Protein AF-A0AAX0BTI3-F1 (afdb_monomer_lite)

Secondary structure (DSSP, 8-state):
-HHHHHHHHHHHHHHHHHHHHTTT-HHHHHHSHHHHHHHHHHHHHHHHTT-SSPPPHHHHHHHHHHHHHHHHHHHHHHHHHHHHHHHHHHHHHHHHHHHHHHSPPPP---------

Sequence (116 aa):
MARSRKQNNRNSRAVYVEYRKAGYSKKFRTEHEAEILLHQAAKNHFDELGIKKLPSVKSLREEYTDLLEQKRKAYSAYKQAKNDMKELHYVRANVEYLLEISSPPQPQRSTEKSRQ

pLDDT: mean 76.01, std 14.39, range [43.09, 95.44]

Structure (mmCIF, N/CA/C/O backbone):
data_AF-A0AAX0BTI3-F1
#
_entry.id   AF-A0AAX0BTI3-F1
#
loop_
_atom_site.group_PDB
_atom_site.id
_atom_site.type_symbol
_atom_site.label_atom_id
_atom_site.label_alt_id
_atom_site.label_comp_id
_atom_site.label_asym_id
_atom_site.label_entity_id
_atom_site.label_seq_id
_atom_site.pdbx_PDB_ins_code
_atom_site.Cartn_x
_atom_site.Cartn_y
_atom_site.Cartn_z
_atom_site.occupancy
_atom_site.B_iso_or_equiv
_atom_site.auth_seq_id
_atom_site.auth_comp_id
_atom_site.auth_asym_id
_atom_site.auth_atom_id
_atom_site.pdbx_PDB_model_num
ATOM 1 N N . MET A 1 1 ? 4.516 1.126 17.149 1.00 49.25 1 MET A N 1
ATOM 2 C CA . MET A 1 1 ? 3.400 1.851 17.809 1.00 49.25 1 MET A CA 1
ATOM 3 C C . MET A 1 1 ? 1.989 1.436 17.350 1.00 49.25 1 MET A C 1
ATOM 5 O O . MET A 1 1 ? 1.100 1.378 18.189 1.00 49.25 1 MET A O 1
ATOM 9 N N . ALA A 1 2 ? 1.751 1.065 16.082 1.00 46.34 2 ALA A N 1
ATOM 10 C CA . ALA A 1 2 ? 0.404 0.713 15.585 1.00 46.34 2 ALA A CA 1
ATOM 11 C C . ALA A 1 2 ? -0.229 -0.576 16.171 1.00 46.34 2 ALA A C 1
ATOM 13 O O . ALA A 1 2 ? -1.451 -0.680 16.257 1.00 46.34 2 ALA A O 1
ATOM 14 N N . ARG A 1 3 ? 0.576 -1.560 16.606 1.00 48.44 3 ARG A N 1
ATOM 15 C CA . ARG A 1 3 ? 0.065 -2.846 17.131 1.00 48.44 3 ARG A CA 1
ATOM 16 C C . ARG A 1 3 ? -0.647 -2.708 18.485 1.00 48.44 3 ARG A C 1
ATOM 18 O O . ARG A 1 3 ? -1.704 -3.300 18.667 1.00 48.44 3 ARG A O 1
ATOM 25 N N . SER A 1 4 ? -0.117 -1.877 19.386 1.00 53.78 4 SER A N 1
ATOM 26 C CA . SER A 1 4 ? -0.686 -1.666 20.728 1.00 53.78 4 SER A CA 1
ATOM 27 C C . SER A 1 4 ? -2.049 -0.957 20.674 1.00 53.78 4 SER A C 1
ATOM 29 O O . SER A 1 4 ? -3.018 -1.412 21.277 1.00 53.78 4 SER A O 1
ATOM 31 N N . ARG A 1 5 ? -2.187 0.073 19.823 1.00 54.53 5 ARG A N 1
ATOM 32 C CA . ARG A 1 5 ? -3.468 0.780 19.618 1.00 54.53 5 ARG A CA 1
ATOM 33 C C . ARG A 1 5 ? -4.572 -0.131 19.065 1.00 54.53 5 ARG A C 1
ATOM 35 O O . ARG A 1 5 ? -5.734 0.023 19.433 1.00 54.53 5 ARG A O 1
ATOM 42 N N . LYS A 1 6 ? -4.212 -1.098 18.210 1.00 57.03 6 LYS A N 1
ATOM 43 C CA . LYS A 1 6 ? -5.149 -2.068 17.618 1.00 57.03 6 LYS A CA 1
ATOM 44 C C . LYS A 1 6 ? -5.634 -3.106 18.635 1.00 57.03 6 LYS A C 1
ATOM 46 O O . LYS A 1 6 ? -6.808 -3.466 18.611 1.00 57.03 6 LYS A O 1
ATOM 51 N N . GLN A 1 7 ? -4.749 -3.552 19.529 1.00 59.97 7 GLN A N 1
ATOM 52 C CA . GLN A 1 7 ? -5.104 -4.463 20.618 1.00 59.97 7 GLN A CA 1
ATOM 53 C C . GLN A 1 7 ? -6.015 -3.775 21.643 1.00 59.97 7 GLN A C 1
ATOM 55 O O . GLN A 1 7 ? -7.045 -4.330 22.011 1.00 59.97 7 GLN A O 1
ATOM 60 N N . ASN A 1 8 ? -5.693 -2.532 22.010 1.00 61.16 8 ASN A N 1
ATOM 61 C CA . ASN A 1 8 ? -6.496 -1.735 22.935 1.00 61.16 8 ASN A CA 1
ATOM 62 C C . ASN A 1 8 ? -7.932 -1.504 22.412 1.00 61.16 8 ASN A C 1
ATOM 64 O O . ASN A 1 8 ? -8.900 -1.727 23.128 1.00 61.16 8 ASN A O 1
ATOM 68 N N . ASN A 1 9 ? -8.088 -1.186 21.118 1.00 60.66 9 ASN A N 1
ATOM 69 C CA . ASN A 1 9 ? -9.402 -1.052 20.466 1.00 60.66 9 ASN A CA 1
ATOM 70 C C . ASN A 1 9 ? -10.240 -2.343 20.485 1.00 60.66 9 ASN A C 1
ATOM 72 O O . ASN A 1 9 ? -11.466 -2.306 20.592 1.00 60.66 9 ASN A O 1
ATOM 76 N N . ARG A 1 10 ? -9.588 -3.501 20.329 1.00 65.00 10 ARG A N 1
ATOM 77 C CA . ARG A 1 10 ? -10.259 -4.808 20.367 1.00 65.00 10 ARG A CA 1
ATOM 78 C C . ARG A 1 10 ? -10.804 -5.108 21.760 1.00 65.00 10 ARG A C 1
ATOM 80 O O . ARG A 1 10 ? -11.935 -5.575 21.866 1.00 65.00 10 ARG A O 1
ATOM 87 N N . ASN A 1 11 ? -10.022 -4.804 22.791 1.00 69.75 11 ASN A N 1
ATOM 88 C CA . ASN A 1 11 ? -10.400 -5.030 24.180 1.00 69.75 11 ASN A CA 1
ATOM 89 C C . ASN A 1 11 ? -11.526 -4.075 24.614 1.00 69.75 11 ASN A C 1
ATOM 91 O O . ASN A 1 11 ? -12.542 -4.535 25.128 1.00 69.75 11 ASN A O 1
ATOM 95 N N . SER A 1 12 ? -11.425 -2.777 24.303 1.00 74.00 12 SER A N 1
ATOM 96 C CA . SER A 1 12 ? -12.473 -1.799 24.644 1.00 74.00 12 SER A CA 1
ATOM 97 C C . SER A 1 12 ? -13.789 -2.033 23.891 1.00 74.00 12 SER A C 1
ATOM 99 O O . SER A 1 12 ? -14.870 -1.788 24.424 1.00 74.00 12 SER A O 1
ATOM 101 N N . ARG A 1 13 ? -13.733 -2.597 22.675 1.00 74.00 13 ARG A N 1
ATOM 102 C CA . ARG A 1 13 ? -14.930 -3.050 21.949 1.00 74.00 13 ARG A CA 1
ATOM 103 C C . ARG A 1 13 ? -15.645 -4.198 22.664 1.00 74.00 13 ARG A C 1
ATOM 105 O O . ARG A 1 13 ? -16.871 -4.221 22.646 1.00 74.00 13 ARG A O 1
ATOM 112 N N . ALA A 1 14 ? -14.916 -5.147 23.254 1.00 78.38 14 ALA A N 1
ATOM 113 C CA . ALA A 1 14 ? -15.527 -6.252 23.996 1.00 78.38 14 ALA A CA 1
ATOM 114 C C . ALA A 1 14 ? -16.282 -5.730 25.229 1.00 78.38 14 ALA A C 1
ATOM 116 O O . ALA A 1 14 ? -17.454 -6.052 25.406 1.00 78.38 14 ALA A O 1
ATOM 117 N N . VAL A 1 15 ? -15.661 -4.825 25.991 1.00 78.12 15 VAL A N 1
ATOM 118 C CA . VAL A 1 15 ? -16.278 -4.162 27.153 1.00 78.12 15 VAL A CA 1
ATOM 119 C C . VAL A 1 15 ? -17.512 -3.346 26.752 1.00 78.12 15 VAL A C 1
ATOM 121 O O . VAL A 1 15 ? -18.552 -3.434 27.398 1.00 78.12 15 VAL A O 1
ATOM 124 N N . TYR A 1 16 ? -17.457 -2.612 25.636 1.00 76.69 16 TYR A N 1
ATOM 125 C CA . TYR A 1 16 ? -18.616 -1.864 25.135 1.00 76.69 16 TYR A CA 1
ATOM 126 C C . TYR A 1 16 ? 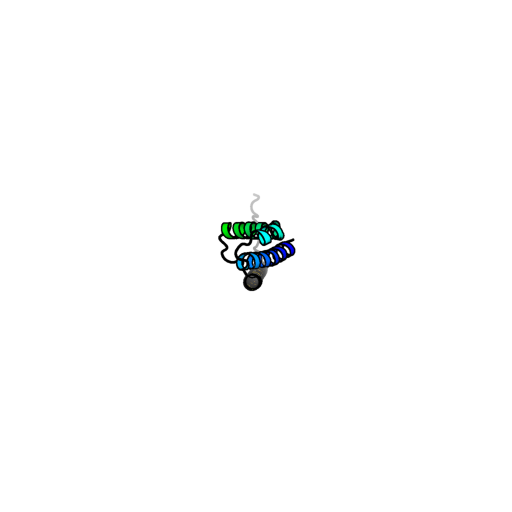-19.774 -2.772 24.673 1.00 76.69 16 TYR A C 1
ATOM 128 O O . TYR A 1 16 ? -20.945 -2.414 24.808 1.00 76.69 16 TYR A O 1
ATOM 136 N N . VAL A 1 17 ? -19.475 -3.961 24.136 1.00 79.81 17 VAL A N 1
ATOM 137 C CA . VAL A 1 17 ? -20.500 -4.957 23.779 1.00 79.81 17 VAL A CA 1
ATOM 138 C C . VAL A 1 17 ? -21.188 -5.502 25.029 1.00 79.81 17 VAL A C 1
ATOM 140 O O . VAL A 1 17 ? -22.415 -5.600 25.032 1.00 79.81 17 VAL A O 1
ATOM 143 N N . GLU A 1 18 ? -20.439 -5.794 26.092 1.00 81.94 18 GLU A N 1
ATOM 144 C CA . GLU A 1 18 ? -21.012 -6.215 27.377 1.00 81.94 18 GLU A CA 1
ATOM 145 C C . GLU A 1 18 ? -21.809 -5.083 28.044 1.00 81.94 18 GLU A C 1
ATOM 147 O O . GLU A 1 18 ? -22.928 -5.312 28.496 1.00 81.94 18 GLU A O 1
ATOM 152 N N . TYR A 1 19 ? -21.335 -3.834 27.970 1.00 80.06 19 TYR A N 1
ATOM 153 C CA . TYR A 1 19 ? -22.089 -2.656 28.416 1.00 80.06 19 TYR A CA 1
ATOM 154 C C . TYR A 1 19 ? -23.446 -2.515 27.708 1.00 80.06 19 TYR A C 1
ATOM 156 O O . TYR A 1 19 ? -24.470 -2.244 28.341 1.00 80.06 19 TYR A O 1
ATOM 164 N N . ARG A 1 20 ? -23.474 -2.735 26.386 1.00 82.06 20 ARG A N 1
ATOM 165 C CA . ARG A 1 20 ? -24.710 -2.729 25.592 1.00 82.06 20 ARG A CA 1
ATOM 166 C C . ARG A 1 20 ? -25.639 -3.884 25.982 1.00 82.06 20 ARG A C 1
ATOM 168 O O . ARG A 1 20 ? -26.849 -3.682 26.039 1.00 82.06 20 ARG A O 1
ATOM 175 N N . LYS A 1 21 ? -25.102 -5.083 26.233 1.00 82.31 21 LYS A N 1
ATOM 176 C CA . LYS A 1 21 ? -25.890 -6.248 26.680 1.00 82.31 21 LYS A CA 1
ATOM 177 C C . LYS A 1 21 ? -26.463 -6.055 28.085 1.00 82.31 21 LYS A C 1
ATOM 179 O O . LYS A 1 21 ? -27.590 -6.463 28.330 1.00 82.31 21 LYS A O 1
ATOM 184 N N . ALA A 1 22 ? -25.734 -5.376 28.967 1.00 79.75 22 ALA A N 1
ATOM 185 C CA . ALA A 1 22 ? -26.159 -5.027 30.322 1.00 79.75 22 ALA A CA 1
ATOM 186 C C . ALA A 1 22 ? -27.207 -3.892 30.377 1.00 79.75 22 ALA A C 1
ATOM 188 O O . ALA A 1 22 ? -27.451 -3.331 31.446 1.00 79.75 22 ALA A O 1
ATOM 189 N N . GLY A 1 23 ? -27.798 -3.508 29.238 1.00 81.31 23 GLY A N 1
ATOM 190 C CA . GLY A 1 23 ? -28.871 -2.515 29.177 1.00 81.31 23 GLY A CA 1
ATOM 191 C C . GLY A 1 23 ? -28.438 -1.105 29.575 1.00 81.31 23 GLY A C 1
ATOM 192 O O . GLY A 1 23 ? -29.257 -0.346 30.082 1.00 81.31 23 GLY A O 1
ATOM 193 N N . TYR A 1 24 ? -27.163 -0.752 29.372 1.00 77.06 24 TYR A N 1
ATOM 194 C CA . TYR A 1 24 ? -26.604 0.542 29.780 1.00 77.06 24 TYR A CA 1
ATOM 195 C C . TYR A 1 24 ? -26.654 0.784 31.299 1.00 77.06 24 TYR A C 1
ATOM 197 O O . TYR A 1 24 ? -26.908 1.896 31.765 1.00 77.06 24 TYR A O 1
ATOM 205 N N . SER A 1 25 ? -26.394 -0.263 32.088 1.00 80.81 25 SER A N 1
ATOM 206 C CA . SER A 1 25 ? -26.324 -0.168 33.547 1.00 80.81 25 SER A CA 1
ATOM 207 C C . SER A 1 25 ? -25.359 0.933 34.008 1.00 80.81 25 SER A C 1
ATOM 209 O O . SER A 1 25 ? -24.173 0.929 33.667 1.00 80.81 25 SER A O 1
ATOM 211 N N . LYS A 1 26 ? -25.853 1.854 34.849 1.00 77.88 26 LYS A N 1
ATOM 212 C CA . LYS A 1 26 ? -25.051 2.934 35.455 1.00 77.88 26 LYS A CA 1
ATOM 213 C C . LYS A 1 26 ? -23.837 2.403 36.223 1.00 77.88 26 LYS A C 1
ATOM 215 O O . LYS A 1 26 ? -22.784 3.022 36.154 1.00 77.88 26 LYS A O 1
ATOM 220 N N . LYS A 1 27 ? -23.977 1.257 36.900 1.00 80.75 27 LYS A N 1
ATOM 221 C CA . LYS A 1 27 ? -22.897 0.624 37.679 1.00 80.75 27 LYS A CA 1
ATOM 222 C C . LYS A 1 27 ? -21.760 0.125 36.781 1.00 80.75 27 LYS A C 1
ATOM 224 O O . LYS A 1 27 ? -20.594 0.334 37.087 1.00 80.75 27 LYS A O 1
ATOM 229 N N . PHE A 1 28 ? -22.108 -0.457 35.632 1.00 79.12 28 PHE A N 1
ATOM 230 C CA . PHE A 1 28 ? -21.126 -0.922 34.649 1.00 79.12 28 PHE A CA 1
ATOM 231 C C . PHE A 1 28 ? -20.409 0.253 33.977 1.00 79.12 28 PHE A C 1
ATOM 233 O O . PHE A 1 28 ? -19.210 0.200 33.725 1.00 79.12 28 PHE A O 1
ATOM 240 N N . ARG A 1 29 ? -21.136 1.349 33.715 1.00 78.00 29 ARG A N 1
ATOM 241 C CA . ARG A 1 29 ? -20.542 2.560 33.143 1.00 78.00 29 ARG A CA 1
ATOM 242 C C . ARG A 1 29 ? -19.487 3.173 34.058 1.00 78.00 29 ARG A C 1
ATOM 244 O O . ARG A 1 29 ? -18.476 3.618 33.541 1.00 78.00 29 ARG A O 1
ATOM 251 N N . THR A 1 30 ? -19.725 3.215 35.368 1.00 80.06 30 THR A N 1
ATOM 252 C CA . THR A 1 30 ? -18.763 3.773 36.331 1.00 80.06 30 THR A CA 1
ATOM 253 C C . THR A 1 30 ? -17.517 2.907 36.480 1.00 80.06 30 THR A C 1
ATOM 255 O O . THR A 1 30 ? -16.428 3.439 36.639 1.00 80.06 30 THR A O 1
ATOM 258 N N . GLU A 1 31 ? -17.655 1.583 36.392 1.00 82.25 31 GLU A N 1
ATOM 259 C CA . GLU A 1 31 ? -16.523 0.654 36.510 1.00 82.25 31 GLU A CA 1
ATOM 260 C C . GLU A 1 31 ? -15.655 0.624 35.238 1.00 82.25 31 GLU A C 1
ATOM 262 O O . GLU A 1 31 ? -14.432 0.555 35.318 1.00 82.25 31 GLU A O 1
ATOM 267 N N . HIS A 1 32 ? -16.277 0.776 34.064 1.00 83.12 32 HIS A N 1
ATOM 268 C CA . HIS A 1 32 ? -15.619 0.699 32.753 1.00 83.12 32 HIS A CA 1
ATOM 269 C C . HIS A 1 32 ? -15.564 2.043 32.003 1.00 83.12 32 HIS A C 1
ATOM 271 O O . HIS A 1 32 ? -15.489 2.082 30.771 1.00 83.12 32 HIS A O 1
ATOM 277 N N . GLU A 1 33 ? -15.623 3.168 32.719 1.00 81.00 33 GLU A N 1
ATOM 278 C CA . GLU A 1 33 ? -15.806 4.499 32.124 1.00 81.00 33 GLU A CA 1
ATOM 279 C C . GLU A 1 33 ? -14.711 4.850 31.108 1.00 81.00 33 GLU A C 1
ATOM 281 O O . GLU A 1 33 ? -15.002 5.258 29.980 1.00 81.00 33 GLU A O 1
ATOM 286 N N . ALA A 1 34 ? -13.449 4.619 31.480 1.00 81.62 34 ALA A N 1
ATOM 287 C CA . ALA A 1 34 ? -12.296 4.902 30.630 1.00 81.62 34 ALA A CA 1
ATOM 288 C C . ALA A 1 34 ? -12.310 4.077 29.330 1.00 81.62 34 ALA A C 1
ATOM 290 O O . ALA A 1 34 ? -11.969 4.577 28.256 1.00 81.62 34 ALA A O 1
ATOM 291 N N . GLU A 1 35 ? -12.741 2.819 29.405 1.00 79.44 35 GLU A N 1
ATOM 292 C CA . GLU A 1 35 ? -12.771 1.888 28.274 1.00 79.44 35 GLU A CA 1
ATOM 293 C C . GLU A 1 35 ? -13.927 2.215 27.319 1.00 79.44 35 GLU A C 1
ATOM 295 O O . GLU A 1 35 ? -13.761 2.169 26.095 1.00 79.44 35 GLU A O 1
ATOM 300 N N . ILE A 1 36 ? -15.076 2.623 27.869 1.00 82.00 36 ILE A N 1
ATOM 301 C CA . ILE A 1 36 ? -16.248 3.078 27.111 1.00 82.00 36 ILE A CA 1
ATOM 302 C C . ILE A 1 36 ? -15.947 4.393 26.382 1.00 82.00 36 ILE A C 1
ATOM 304 O O . ILE A 1 36 ? -16.225 4.495 25.183 1.00 82.00 36 ILE A O 1
ATOM 308 N N . LEU A 1 37 ? -15.349 5.375 27.066 1.00 85.38 37 LEU A N 1
ATOM 309 C CA . LEU A 1 37 ? -14.963 6.653 26.459 1.00 85.38 37 LEU A CA 1
ATOM 310 C C . LEU A 1 37 ? -13.928 6.458 25.352 1.00 85.38 37 LEU A C 1
ATOM 312 O O . LEU A 1 37 ? -14.064 7.032 24.273 1.00 85.38 37 LEU A O 1
ATOM 316 N N . LEU A 1 38 ? -12.931 5.600 25.576 1.00 84.50 38 LEU A N 1
ATOM 317 C CA . LEU A 1 38 ? -11.935 5.281 24.559 1.00 84.50 38 LEU A CA 1
ATOM 318 C C . LEU A 1 38 ? -12.568 4.623 23.325 1.00 84.50 38 LEU A C 1
ATOM 320 O O . LEU A 1 38 ? -12.198 4.950 22.196 1.00 84.50 38 LEU A O 1
ATOM 324 N N . HIS A 1 39 ? -13.526 3.710 23.518 1.00 81.06 39 HIS A N 1
ATOM 325 C CA . HIS A 1 39 ? -14.256 3.096 22.410 1.00 81.06 39 HIS A CA 1
ATOM 326 C C . HIS A 1 39 ? -15.101 4.121 21.641 1.00 81.06 39 HIS A C 1
ATOM 328 O O . HIS A 1 39 ? -15.094 4.108 20.412 1.00 81.06 39 HIS A O 1
ATOM 334 N N . GLN A 1 40 ? -15.793 5.025 22.340 1.00 82.00 40 GLN A N 1
ATOM 335 C CA . GLN A 1 40 ? -16.576 6.096 21.716 1.00 82.00 40 GLN A CA 1
ATOM 336 C C . GLN A 1 40 ? -15.694 7.076 20.941 1.00 82.00 40 GLN A C 1
ATOM 338 O O . GLN A 1 40 ? -16.000 7.370 19.791 1.00 82.00 40 GLN A O 1
ATOM 343 N N . ALA A 1 41 ? -14.578 7.523 21.517 1.00 82.06 41 ALA A N 1
ATOM 344 C CA . ALA A 1 41 ? -13.629 8.402 20.838 1.00 82.06 41 ALA A CA 1
ATOM 345 C C . ALA A 1 41 ? -13.043 7.736 19.584 1.00 82.06 41 ALA A C 1
ATOM 347 O O . ALA A 1 41 ? -12.990 8.347 18.518 1.00 82.06 41 ALA A O 1
ATOM 348 N N . ALA A 1 42 ? -12.665 6.457 19.684 1.00 76.00 42 ALA A N 1
ATOM 349 C CA . ALA A 1 42 ? -12.201 5.693 18.533 1.00 76.00 42 ALA A CA 1
ATOM 350 C C . ALA A 1 42 ? -13.295 5.562 17.465 1.00 76.00 42 ALA A C 1
ATOM 352 O O . ALA A 1 42 ? -13.023 5.787 16.289 1.00 76.00 42 ALA A O 1
ATOM 353 N N . LYS A 1 43 ? -14.530 5.234 17.860 1.00 78.56 43 LYS A N 1
ATOM 354 C CA . LYS A 1 43 ? -15.669 5.128 16.946 1.00 78.56 43 LYS A CA 1
ATOM 355 C C . LYS A 1 43 ? -15.927 6.451 16.220 1.00 78.56 43 LYS A C 1
ATOM 357 O O . LYS A 1 43 ? -15.999 6.435 15.000 1.00 78.56 43 LYS A O 1
ATOM 362 N N . ASN A 1 44 ? -15.979 7.569 16.942 1.00 79.06 44 ASN A N 1
ATOM 363 C CA . ASN A 1 44 ? -16.195 8.894 16.361 1.00 79.06 44 ASN A CA 1
ATOM 364 C C . ASN A 1 44 ? -15.101 9.249 15.349 1.00 79.06 44 ASN A C 1
ATOM 366 O O . ASN A 1 44 ? -15.411 9.682 14.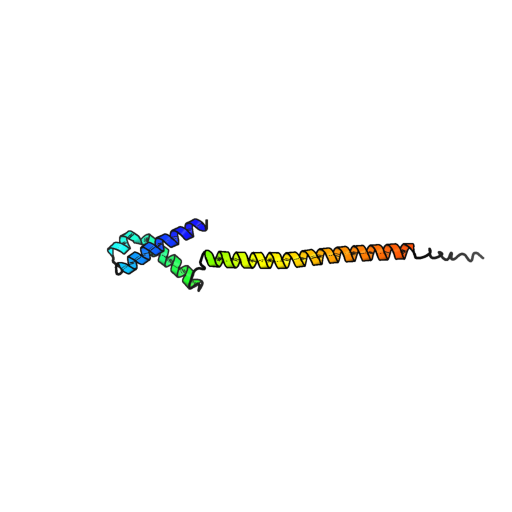248 1.00 79.06 44 ASN A O 1
ATOM 370 N N . HIS A 1 45 ? -13.835 8.973 15.671 1.00 76.56 45 HIS A N 1
ATOM 371 C CA . HIS A 1 45 ? -12.727 9.216 14.748 1.00 76.56 45 HIS A CA 1
ATOM 372 C C . HIS A 1 45 ? -12.839 8.395 13.450 1.00 76.56 45 HIS A C 1
ATOM 374 O O . HIS A 1 45 ? -12.526 8.884 12.368 1.00 76.56 45 HIS A O 1
ATOM 380 N N . PHE A 1 46 ? -13.298 7.141 13.528 1.00 68.12 46 PHE A N 1
ATOM 381 C CA . PHE A 1 46 ? -13.526 6.325 12.330 1.00 68.12 46 PHE A CA 1
ATOM 382 C C . PHE A 1 46 ? -14.791 6.732 11.559 1.00 68.12 46 PHE A C 1
ATOM 384 O O . PHE A 1 46 ? -14.785 6.664 10.328 1.00 68.12 46 PHE A O 1
ATOM 391 N N . ASP A 1 47 ? -15.839 7.172 12.259 1.00 70.38 47 ASP A N 1
ATOM 392 C CA . ASP A 1 47 ? -17.076 7.686 11.662 1.00 70.38 47 ASP A CA 1
ATOM 393 C C . ASP A 1 47 ? -16.820 9.018 10.919 1.00 70.38 47 ASP A C 1
ATOM 395 O O . ASP A 1 47 ? -17.311 9.187 9.804 1.00 70.38 47 ASP A O 1
ATOM 399 N N . GLU A 1 48 ? -15.981 9.913 11.462 1.00 74.94 48 GLU A N 1
ATOM 400 C CA . GLU A 1 48 ? -15.514 11.156 10.811 1.00 74.94 48 GLU A CA 1
ATOM 401 C C . GLU A 1 48 ? -14.727 10.889 9.523 1.00 74.94 48 GLU A C 1
ATOM 403 O O . GLU A 1 48 ? -14.873 11.604 8.534 1.00 74.94 48 GLU A O 1
ATOM 408 N N . LEU A 1 49 ? -13.926 9.821 9.504 1.00 70.44 49 LEU A N 1
ATOM 409 C CA . LEU A 1 49 ? -13.207 9.383 8.307 1.00 70.44 49 LEU A CA 1
ATOM 410 C C . LEU A 1 49 ? -14.133 8.714 7.269 1.00 70.44 49 LEU A C 1
ATOM 412 O O . LEU A 1 49 ? -13.665 8.304 6.208 1.00 70.44 49 LEU A O 1
ATOM 416 N N . GLY A 1 50 ? -15.432 8.562 7.560 1.00 62.88 50 GLY A N 1
ATOM 417 C CA . GLY A 1 50 ? -16.404 7.895 6.687 1.00 62.88 50 GLY A CA 1
ATOM 418 C C . GLY A 1 50 ? -16.177 6.384 6.552 1.00 62.88 50 GLY A C 1
ATOM 419 O O . GLY A 1 50 ? -16.809 5.719 5.725 1.00 62.88 50 GLY A O 1
ATOM 420 N N . ILE A 1 51 ? -15.287 5.809 7.367 1.00 61.75 51 ILE A N 1
ATOM 421 C CA . ILE A 1 51 ? -14.880 4.406 7.289 1.00 61.75 51 ILE A CA 1
ATOM 422 C C . ILE A 1 51 ? -15.867 3.564 8.108 1.00 61.75 51 ILE A C 1
ATOM 424 O O . ILE A 1 51 ? -15.622 3.205 9.257 1.00 61.75 51 ILE A O 1
ATOM 428 N N . LYS A 1 52 ? -16.995 3.188 7.488 1.00 58.62 52 LYS A N 1
ATOM 429 C CA . LYS A 1 52 ? -18.063 2.372 8.115 1.00 58.62 52 LYS A CA 1
ATOM 430 C C . LYS A 1 52 ? -17.600 0.991 8.614 1.00 58.62 52 LYS A C 1
ATOM 432 O O . LYS A 1 52 ? -18.251 0.384 9.466 1.00 58.62 52 LYS A O 1
ATOM 437 N N . LYS A 1 53 ? -16.497 0.458 8.080 1.00 60.16 53 LYS A N 1
ATOM 438 C CA . LYS A 1 53 ? -15.836 -0.772 8.543 1.00 60.16 53 LYS A CA 1
ATOM 439 C C . LYS A 1 53 ? -14.332 -0.578 8.432 1.00 60.16 53 LYS A C 1
ATOM 441 O O . LYS A 1 53 ? -13.842 -0.367 7.328 1.00 60.16 53 LYS A O 1
ATOM 446 N N . LEU A 1 54 ? -13.598 -0.703 9.545 1.00 61.81 54 LEU A N 1
ATOM 447 C CA . LEU A 1 54 ? -12.142 -0.820 9.455 1.00 61.81 54 LEU A CA 1
ATOM 448 C C . LEU A 1 54 ? -11.814 -1.987 8.512 1.00 61.81 54 LEU A C 1
ATOM 450 O O . LEU A 1 54 ? -12.338 -3.087 8.744 1.00 61.81 54 LEU A O 1
ATOM 454 N N . PRO A 1 55 ? -10.947 -1.784 7.503 1.00 61.53 55 PRO A N 1
ATOM 455 C CA . PRO A 1 55 ? -10.437 -2.883 6.708 1.00 61.53 55 PRO A CA 1
ATOM 456 C C . PRO A 1 55 ? -9.896 -3.954 7.657 1.00 61.53 55 PRO A C 1
ATOM 458 O O . PRO A 1 55 ? -9.129 -3.677 8.593 1.00 61.53 55 PRO A O 1
ATOM 461 N N . SER A 1 56 ? -10.356 -5.189 7.463 1.00 67.75 56 SER A N 1
ATOM 462 C CA . SER A 1 56 ? -9.842 -6.323 8.219 1.00 67.75 56 SER A CA 1
ATOM 463 C C . SER A 1 56 ? -8.334 -6.413 7.997 1.00 67.75 56 SER A C 1
ATOM 465 O O . SER A 1 56 ? -7.817 -6.052 6.944 1.00 67.75 56 SER A O 1
ATOM 467 N N . VAL A 1 57 ? -7.596 -6.956 8.969 1.00 68.12 57 VAL A N 1
ATOM 468 C CA . VAL A 1 57 ? -6.164 -7.245 8.756 1.00 68.12 57 VAL A CA 1
ATOM 469 C C . VAL A 1 57 ? -5.980 -8.137 7.526 1.00 68.12 57 VAL A C 1
ATOM 471 O O . VAL A 1 57 ? -4.955 -8.049 6.863 1.00 68.12 57 VAL A O 1
ATOM 474 N N . LYS A 1 58 ? -6.981 -8.973 7.226 1.00 70.25 58 LYS A N 1
ATOM 475 C CA . LYS A 1 58 ? -7.017 -9.824 6.043 1.00 70.25 58 LYS A CA 1
ATOM 476 C C . LYS A 1 58 ? -7.127 -9.007 4.749 1.00 70.25 58 LYS A C 1
ATOM 478 O O . LYS A 1 58 ? -6.255 -9.158 3.909 1.00 70.25 58 LYS A O 1
ATOM 483 N N . SER A 1 59 ? -8.084 -8.080 4.650 1.00 71.19 59 SER A N 1
ATOM 484 C CA . SER A 1 59 ? -8.249 -7.258 3.441 1.00 71.19 59 SER A CA 1
ATOM 485 C C . SER A 1 59 ? -7.044 -6.350 3.200 1.00 71.19 59 SER A C 1
ATOM 487 O O . SER A 1 59 ? -6.562 -6.249 2.084 1.00 71.19 59 SER A O 1
ATOM 489 N N . LEU A 1 60 ? -6.465 -5.776 4.262 1.00 75.25 60 LEU A N 1
ATOM 490 C CA . LEU A 1 60 ? -5.251 -4.964 4.133 1.00 75.25 60 LEU A CA 1
ATOM 491 C C . LEU A 1 60 ? -4.041 -5.789 3.660 1.00 75.25 60 LEU A C 1
ATOM 493 O O . LEU A 1 60 ? -3.154 -5.269 2.992 1.00 75.25 60 LEU A O 1
ATOM 497 N N . ARG A 1 61 ? -3.972 -7.072 4.040 1.00 76.12 61 ARG A N 1
ATOM 498 C CA . ARG A 1 61 ? -2.928 -7.985 3.555 1.00 76.12 61 ARG A CA 1
ATOM 499 C C . ARG A 1 61 ? -3.151 -8.351 2.093 1.00 76.12 61 ARG A C 1
ATOM 501 O O . ARG A 1 61 ? -2.173 -8.354 1.362 1.00 76.12 61 ARG A O 1
ATOM 508 N N . GLU A 1 62 ? -4.391 -8.626 1.703 1.00 80.69 62 GLU A N 1
ATOM 509 C CA . GLU A 1 62 ? -4.775 -8.943 0.321 1.00 80.69 62 GLU A CA 1
ATOM 510 C C . GLU A 1 62 ? -4.488 -7.761 -0.619 1.00 80.69 62 GLU A C 1
ATOM 512 O O . GLU A 1 62 ? -3.759 -7.911 -1.593 1.00 80.69 62 GLU A O 1
ATOM 517 N N . GLU A 1 63 ? -4.912 -6.547 -0.259 1.00 78.88 63 GLU A N 1
ATOM 518 C CA . GLU A 1 63 ? -4.582 -5.336 -1.027 1.00 78.88 63 GLU A CA 1
ATOM 519 C C . GLU A 1 63 ? -3.065 -5.116 -1.136 1.00 78.88 63 GLU A C 1
ATOM 521 O O . GLU A 1 63 ? -2.553 -4.723 -2.184 1.00 78.88 63 GLU A O 1
ATOM 526 N N . TYR A 1 64 ? -2.317 -5.390 -0.062 1.00 83.56 64 TYR A N 1
ATOM 527 C CA . TYR A 1 64 ? -0.861 -5.273 -0.082 1.00 83.56 64 TYR A CA 1
ATOM 528 C C . TYR A 1 64 ? -0.205 -6.307 -1.004 1.00 83.56 64 TYR A C 1
ATOM 530 O O . TYR A 1 64 ? 0.741 -5.966 -1.717 1.00 83.56 64 TYR A O 1
ATOM 538 N N . THR A 1 65 ? -0.676 -7.559 -0.996 1.00 87.81 65 THR A N 1
ATOM 539 C CA . THR A 1 65 ? -0.156 -8.598 -1.893 1.00 87.81 65 THR A CA 1
ATOM 540 C C . THR A 1 65 ? -0.456 -8.267 -3.346 1.00 87.81 65 THR A C 1
ATOM 542 O O . THR A 1 65 ? 0.458 -8.323 -4.167 1.00 87.81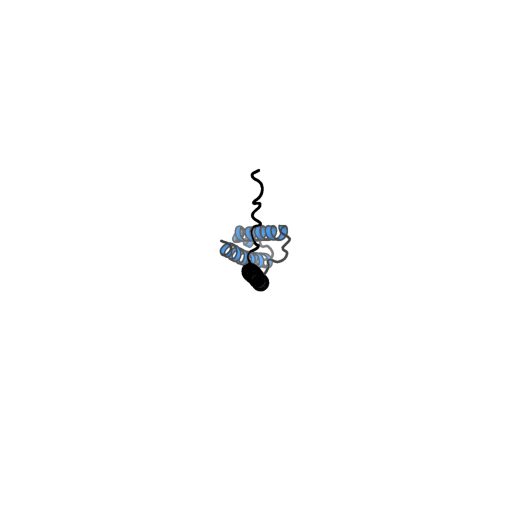 65 THR A O 1
ATOM 545 N N . ASP A 1 66 ? -1.670 -7.809 -3.641 1.00 87.44 66 ASP A N 1
ATOM 546 C CA . ASP A 1 66 ? -2.079 -7.428 -4.993 1.00 87.44 66 ASP A CA 1
ATOM 547 C C . ASP A 1 66 ? -1.245 -6.250 -5.510 1.00 87.44 66 ASP A C 1
ATOM 549 O O . ASP A 1 66 ? -0.713 -6.280 -6.624 1.00 87.44 66 ASP A O 1
ATOM 553 N N . LEU A 1 67 ? -1.041 -5.228 -4.674 1.00 90.25 67 LEU A N 1
ATOM 554 C CA . LEU A 1 67 ? -0.212 -4.074 -5.019 1.00 90.25 67 LEU A CA 1
ATOM 555 C C . LEU A 1 67 ? 1.259 -4.468 -5.232 1.00 90.25 67 LEU A C 1
ATOM 557 O O . LEU A 1 67 ? 1.935 -3.943 -6.123 1.00 90.25 67 LEU A O 1
ATOM 561 N N . LEU A 1 68 ? 1.772 -5.409 -4.435 1.00 88.69 68 LEU A N 1
ATOM 562 C CA . LEU A 1 68 ? 3.131 -5.924 -4.582 1.00 88.69 68 LEU A CA 1
ATOM 563 C C . LEU A 1 68 ? 3.299 -6.691 -5.900 1.00 88.69 68 LEU A C 1
ATOM 565 O O . LEU A 1 68 ? 4.327 -6.541 -6.566 1.00 88.69 68 LEU A O 1
ATOM 569 N N . GLU A 1 69 ? 2.306 -7.482 -6.299 1.00 89.88 69 GLU A N 1
ATOM 570 C CA . GLU A 1 69 ? 2.304 -8.174 -7.587 1.00 89.88 69 GLU A CA 1
ATOM 571 C C . GLU A 1 69 ? 2.248 -7.203 -8.764 1.00 89.88 69 GLU A C 1
ATOM 573 O O . GLU A 1 69 ? 3.039 -7.335 -9.701 1.00 89.88 69 GLU A O 1
ATOM 578 N N . GLN A 1 70 ? 1.382 -6.190 -8.703 1.00 88.56 70 GLN A N 1
ATOM 579 C CA . GLN A 1 70 ? 1.312 -5.146 -9.727 1.00 88.56 70 GLN A CA 1
ATOM 580 C C . GLN A 1 70 ? 2.649 -4.408 -9.864 1.00 88.56 70 GLN A C 1
ATOM 582 O O . GLN A 1 70 ? 3.167 -4.263 -10.974 1.00 88.56 70 GLN A O 1
ATOM 587 N N . LYS A 1 71 ? 3.273 -4.029 -8.740 1.00 91.31 71 LYS A N 1
ATOM 588 C CA . LYS A 1 71 ? 4.607 -3.410 -8.727 1.00 91.31 71 LYS A CA 1
ATOM 589 C C . LYS A 1 71 ? 5.660 -4.314 -9.369 1.00 91.31 71 LYS A C 1
ATOM 591 O O . LYS A 1 71 ? 6.485 -3.830 -10.140 1.00 91.31 71 LYS A O 1
ATOM 596 N N . ARG A 1 72 ? 5.657 -5.616 -9.058 1.00 90.75 72 ARG A N 1
ATOM 597 C CA . ARG A 1 72 ? 6.606 -6.584 -9.637 1.00 90.75 72 ARG A CA 1
ATOM 598 C C . ARG A 1 72 ? 6.430 -6.711 -11.149 1.00 90.75 72 ARG A C 1
ATOM 600 O O . ARG A 1 72 ? 7.425 -6.637 -11.868 1.00 90.75 72 ARG A O 1
ATOM 607 N N . LYS A 1 73 ? 5.188 -6.839 -11.626 1.00 90.12 73 LYS A N 1
ATOM 608 C CA . LYS A 1 73 ? 4.872 -6.904 -13.061 1.00 90.12 73 LYS A CA 1
ATOM 609 C C . LYS A 1 73 ? 5.347 -5.641 -13.782 1.00 90.12 73 LYS A C 1
ATOM 611 O O . LYS A 1 73 ? 6.132 -5.744 -14.722 1.00 90.12 73 LYS A O 1
ATOM 616 N N . ALA A 1 74 ? 4.987 -4.461 -13.281 1.00 89.06 74 ALA A N 1
ATOM 617 C CA . ALA A 1 74 ? 5.416 -3.189 -13.864 1.00 89.06 74 ALA A CA 1
ATOM 618 C C . ALA A 1 74 ? 6.948 -3.025 -13.869 1.00 89.06 74 ALA A C 1
ATOM 620 O O . ALA A 1 74 ? 7.532 -2.598 -14.866 1.00 89.06 74 ALA A O 1
ATOM 621 N N . TYR A 1 75 ? 7.622 -3.413 -12.781 1.00 90.12 75 TYR A N 1
ATOM 622 C CA . TYR A 1 75 ? 9.078 -3.305 -12.681 1.00 90.12 75 TYR A CA 1
ATOM 623 C C . TYR A 1 75 ? 9.811 -4.214 -13.676 1.00 90.12 75 TYR A C 1
ATOM 625 O O . TYR A 1 75 ? 10.845 -3.819 -14.213 1.00 90.12 75 TYR A O 1
ATOM 633 N N . SER A 1 76 ? 9.281 -5.410 -13.949 1.00 90.62 76 SER A N 1
ATOM 634 C CA . SER A 1 76 ? 9.871 -6.322 -14.935 1.00 90.62 76 SER A CA 1
ATOM 635 C C . SER A 1 76 ? 9.853 -5.737 -16.352 1.00 90.62 76 SER A C 1
ATOM 637 O O . SER A 1 76 ? 10.892 -5.723 -17.011 1.00 90.62 76 SER A O 1
ATOM 639 N N . ALA A 1 77 ? 8.727 -5.145 -16.764 1.00 88.25 77 ALA A N 1
ATOM 640 C CA . ALA A 1 77 ? 8.592 -4.488 -18.062 1.00 88.25 77 ALA A CA 1
ATOM 641 C C . ALA A 1 77 ? 9.514 -3.262 -18.181 1.00 88.25 77 ALA A C 1
ATOM 643 O O . ALA A 1 77 ? 10.211 -3.101 -19.180 1.00 88.25 77 ALA A O 1
ATOM 644 N N . TYR A 1 78 ? 9.599 -2.438 -17.129 1.00 91.44 78 TYR A N 1
ATOM 645 C CA . TYR A 1 78 ? 10.543 -1.316 -17.084 1.00 91.44 78 TYR A CA 1
ATOM 646 C C . TYR A 1 78 ? 12.003 -1.778 -17.214 1.00 91.44 78 TYR A C 1
ATOM 648 O O . TYR A 1 78 ? 12.789 -1.175 -17.947 1.00 91.44 78 TYR A O 1
ATOM 656 N N . LYS A 1 79 ? 12.380 -2.856 -16.511 1.00 93.69 79 LYS A N 1
ATOM 657 C CA . LYS A 1 79 ? 13.738 -3.410 -16.569 1.00 93.69 79 LYS A CA 1
ATOM 658 C C . LYS A 1 79 ? 14.084 -3.893 -17.979 1.00 93.69 79 LYS A C 1
ATOM 660 O O . LYS A 1 79 ? 15.199 -3.640 -18.426 1.00 93.69 79 LYS A O 1
ATOM 665 N N . GLN A 1 80 ? 13.146 -4.549 -18.660 1.00 94.31 80 GLN A N 1
ATOM 666 C CA . GLN A 1 80 ? 13.330 -5.004 -20.036 1.00 94.31 80 GLN A CA 1
ATOM 667 C C . GLN A 1 80 ? 13.511 -3.822 -20.995 1.00 94.31 80 GLN A C 1
ATOM 669 O O . GLN A 1 80 ? 14.555 -3.724 -21.629 1.00 94.31 80 GLN A O 1
ATOM 674 N N . ALA A 1 81 ? 12.595 -2.849 -20.983 1.00 92.62 81 ALA A N 1
ATOM 675 C CA . ALA A 1 81 ? 12.686 -1.668 -21.845 1.00 92.62 81 ALA A CA 1
ATOM 676 C C . ALA A 1 81 ? 14.004 -0.887 -21.662 1.00 92.62 81 ALA A C 1
ATOM 678 O O . ALA A 1 81 ? 14.585 -0.381 -22.620 1.00 92.62 81 ALA A O 1
ATOM 679 N N . LYS A 1 82 ? 14.521 -0.813 -20.427 1.00 94.62 82 LYS A N 1
ATOM 680 C CA . LYS A 1 82 ? 15.817 -0.181 -20.142 1.00 94.62 82 LYS A CA 1
ATOM 681 C C . LYS A 1 82 ? 16.999 -0.949 -20.743 1.00 94.62 82 LYS A C 1
ATOM 683 O O . LYS A 1 82 ? 17.978 -0.320 -21.147 1.00 94.62 82 LYS A O 1
ATOM 688 N N . ASN A 1 83 ? 16.943 -2.279 -20.753 1.00 94.38 83 ASN A N 1
ATOM 689 C CA . ASN A 1 83 ? 17.980 -3.108 -21.361 1.00 94.38 83 ASN A CA 1
ATOM 690 C C . ASN A 1 83 ? 17.945 -2.984 -22.886 1.00 94.38 83 ASN A C 1
ATOM 692 O O . ASN A 1 83 ? 18.986 -2.708 -23.473 1.00 94.38 83 ASN A O 1
ATOM 696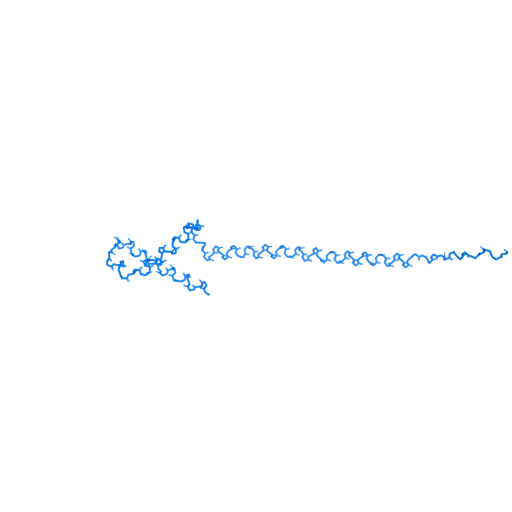 N N . ASP A 1 84 ? 16.761 -3.065 -23.491 1.00 93.88 84 ASP A N 1
ATOM 697 C CA . ASP A 1 84 ? 16.582 -2.935 -24.941 1.00 93.88 84 ASP A CA 1
ATOM 698 C C . ASP A 1 84 ? 17.097 -1.577 -25.442 1.00 93.88 84 ASP A C 1
ATOM 700 O O . ASP A 1 84 ? 17.803 -1.494 -26.444 1.00 93.88 84 ASP A O 1
ATOM 704 N N . MET A 1 85 ? 16.835 -0.500 -24.691 1.00 95.44 85 MET A N 1
ATOM 705 C CA . MET A 1 85 ? 17.359 0.831 -25.011 1.00 95.44 85 MET A CA 1
ATOM 706 C C . MET A 1 85 ? 18.893 0.871 -24.984 1.00 95.44 85 MET A C 1
ATOM 708 O O . MET A 1 85 ? 19.512 1.468 -25.864 1.00 95.44 85 MET A O 1
ATOM 712 N N . LYS A 1 86 ? 19.524 0.234 -23.989 1.00 94.56 86 LYS A N 1
ATOM 713 C CA . LYS A 1 86 ? 20.990 0.140 -23.928 1.00 94.56 86 LYS A CA 1
ATOM 714 C C . LYS A 1 86 ? 21.545 -0.643 -25.109 1.00 94.56 86 LYS A C 1
ATOM 716 O O . LYS A 1 86 ? 22.500 -0.179 -25.722 1.00 94.56 86 LYS A O 1
ATOM 721 N N . GLU A 1 87 ? 20.963 -1.796 -25.425 1.00 94.44 87 GLU A N 1
ATOM 722 C CA . GLU A 1 87 ? 21.404 -2.596 -26.569 1.00 94.44 87 GLU A CA 1
ATOM 723 C C . GLU A 1 87 ? 21.270 -1.825 -27.876 1.00 94.44 87 GLU A C 1
ATOM 725 O O . GLU A 1 87 ? 22.219 -1.792 -28.653 1.00 94.44 87 GLU A O 1
ATOM 730 N N . LEU A 1 88 ? 20.160 -1.115 -28.083 1.00 94.88 88 LEU A N 1
ATOM 731 C CA . LEU A 1 88 ? 19.974 -0.284 -29.268 1.00 94.88 88 LEU A CA 1
ATOM 732 C C . LEU A 1 88 ? 21.063 0.792 -29.392 1.00 94.88 88 LEU A C 1
ATOM 734 O O . LEU A 1 88 ? 21.592 1.005 -30.483 1.00 94.88 88 LEU A O 1
ATOM 738 N N . HIS A 1 89 ? 21.432 1.445 -28.286 1.00 94.19 89 HIS A N 1
ATOM 739 C CA . HIS A 1 89 ? 22.540 2.403 -28.276 1.00 94.19 89 HIS A CA 1
ATOM 740 C C . HIS A 1 89 ? 23.879 1.749 -28.632 1.00 94.19 89 HIS A C 1
ATOM 742 O O . HIS A 1 89 ? 24.636 2.328 -29.409 1.00 94.19 89 HIS A O 1
ATOM 748 N N . TYR A 1 90 ? 24.164 0.552 -28.113 1.00 94.19 90 TYR A N 1
ATOM 749 C CA . TYR A 1 90 ? 25.383 -0.181 -28.462 1.00 94.19 90 TYR A CA 1
ATOM 750 C C . TYR A 1 90 ? 25.404 -0.602 -29.931 1.00 94.19 90 TYR A C 1
ATOM 752 O O . TYR A 1 90 ? 26.402 -0.382 -30.610 1.00 94.19 90 TYR A O 1
ATOM 760 N N . VAL A 1 91 ? 24.306 -1.162 -30.444 1.00 93.56 91 VAL A N 1
ATOM 761 C CA . VAL A 1 91 ? 24.185 -1.551 -31.856 1.00 93.56 91 VAL A CA 1
ATOM 762 C C . VAL A 1 91 ? 24.383 -0.336 -32.755 1.00 93.56 91 VAL A C 1
ATOM 764 O O . VAL A 1 91 ? 25.152 -0.407 -33.708 1.00 93.56 91 VAL A O 1
ATOM 767 N N . ARG A 1 92 ? 23.756 0.797 -32.42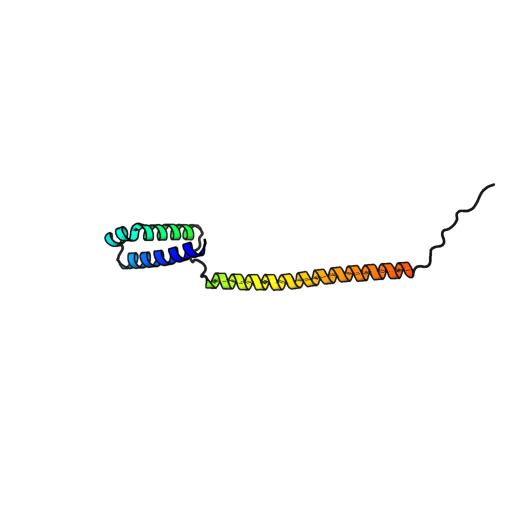2 1.00 92.00 92 ARG A N 1
ATOM 768 C CA . ARG A 1 92 ? 23.928 2.047 -33.165 1.00 92.00 92 ARG A CA 1
ATOM 769 C C . ARG A 1 92 ? 25.386 2.509 -33.178 1.00 92.00 92 ARG A C 1
ATOM 771 O O . ARG A 1 92 ? 25.910 2.764 -34.256 1.00 92.00 92 ARG A O 1
ATOM 778 N N . ALA A 1 93 ? 26.037 2.572 -32.016 1.00 92.25 93 ALA A N 1
ATOM 779 C CA . ALA A 1 93 ? 27.436 2.987 -31.918 1.00 92.25 93 ALA A CA 1
ATOM 780 C C . ALA A 1 93 ? 28.371 2.047 -32.699 1.00 92.25 93 ALA A C 1
ATOM 782 O O . ALA A 1 93 ? 29.282 2.504 -33.383 1.00 92.25 93 ALA A O 1
ATOM 783 N N . ASN A 1 94 ? 28.115 0.736 -32.656 1.00 92.25 94 ASN A N 1
ATOM 784 C CA . ASN A 1 94 ? 28.886 -0.244 -33.416 1.00 92.25 94 ASN A CA 1
ATOM 785 C C . ASN A 1 94 ? 28.703 -0.065 -34.932 1.00 92.25 94 ASN A C 1
ATOM 787 O O . ASN A 1 94 ? 29.674 -0.162 -35.676 1.00 92.25 94 ASN A O 1
ATOM 791 N N . VAL A 1 95 ? 27.479 0.206 -35.398 1.00 91.94 95 VAL A N 1
ATOM 792 C CA . VAL A 1 95 ? 27.202 0.476 -36.818 1.00 91.94 95 VAL A CA 1
ATOM 793 C C . VAL A 1 95 ? 27.877 1.770 -37.274 1.00 91.94 95 VAL A C 1
ATOM 795 O O . VAL A 1 95 ? 28.510 1.770 -38.324 1.00 91.94 95 VAL A O 1
ATOM 798 N N . GLU A 1 96 ? 27.789 2.846 -36.488 1.00 88.94 96 GLU A N 1
ATOM 799 C CA . GLU A 1 96 ? 28.466 4.120 -36.774 1.00 88.94 96 GLU A CA 1
ATOM 800 C C . GLU A 1 96 ? 29.989 3.921 -36.881 1.00 88.94 96 GLU A C 1
ATOM 802 O O . GLU A 1 96 ? 30.588 4.318 -37.877 1.00 88.94 96 GLU A O 1
ATOM 807 N N . TYR A 1 97 ? 30.596 3.192 -35.938 1.00 89.69 97 TYR A N 1
ATOM 808 C CA . TYR A 1 97 ? 32.026 2.867 -35.963 1.00 89.69 97 TYR A CA 1
ATOM 809 C C . TYR A 1 97 ? 32.440 2.047 -37.196 1.00 89.69 97 TYR A C 1
ATOM 811 O O . TYR A 1 97 ? 33.444 2.346 -37.843 1.00 89.69 97 TYR A O 1
ATOM 819 N N . LEU A 1 98 ? 31.663 1.021 -37.559 1.00 89.00 98 LEU A N 1
ATOM 820 C CA . LEU A 1 98 ? 31.934 0.219 -38.755 1.00 89.00 98 LEU A CA 1
ATOM 821 C C . LEU A 1 98 ? 31.803 1.045 -40.039 1.00 89.00 98 LEU A C 1
ATOM 823 O O . LEU A 1 98 ? 32.609 0.875 -40.954 1.00 89.00 98 LEU A O 1
ATOM 827 N N . LEU A 1 99 ? 30.818 1.945 -40.106 1.00 87.25 99 LEU A N 1
ATOM 828 C CA . LEU A 1 99 ? 30.635 2.844 -41.243 1.00 87.25 99 LEU A CA 1
ATOM 829 C C . LEU A 1 99 ? 31.804 3.824 -41.377 1.00 87.25 99 LEU A C 1
ATOM 831 O O . LEU A 1 99 ? 32.313 3.995 -42.484 1.00 87.25 99 LEU A O 1
ATOM 835 N N . GLU A 1 100 ? 32.275 4.402 -40.272 1.00 80.31 100 GLU A N 1
ATOM 836 C CA . GLU A 1 100 ? 33.451 5.280 -40.249 1.00 80.31 100 GLU A CA 1
ATOM 837 C C . GLU A 1 100 ? 34.727 4.563 -40.702 1.00 80.31 100 GLU A C 1
ATOM 839 O O . GLU A 1 100 ? 35.491 5.127 -41.480 1.00 80.31 100 GLU A O 1
ATOM 844 N N . ILE A 1 101 ? 34.929 3.304 -40.298 1.00 73.50 101 ILE A N 1
ATOM 845 C CA . ILE A 1 101 ? 36.055 2.484 -40.775 1.00 73.50 101 ILE A CA 1
ATOM 846 C C . ILE A 1 101 ? 35.917 2.139 -42.261 1.00 73.50 101 ILE A C 1
ATOM 848 O O .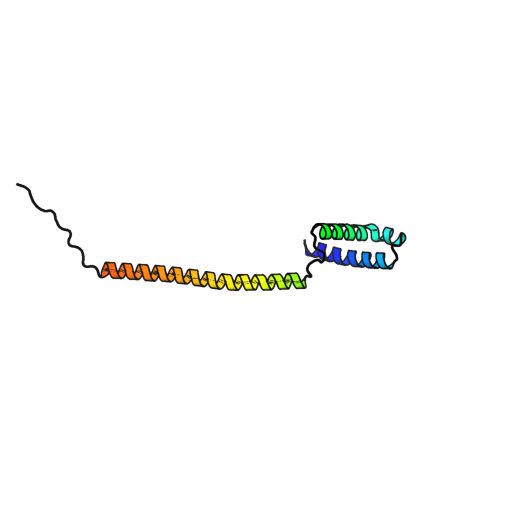 ILE A 1 101 ? 36.912 2.090 -42.983 1.00 73.50 101 ILE A O 1
ATOM 852 N N . SER A 1 102 ? 34.696 1.862 -42.724 1.00 64.25 102 SER A N 1
ATOM 853 C CA . SER A 1 102 ? 34.433 1.477 -44.116 1.00 64.25 102 SER A CA 1
ATOM 854 C C . SER A 1 102 ? 34.492 2.651 -45.101 1.00 64.25 102 SER A C 1
ATOM 856 O O . SER A 1 102 ? 34.570 2.434 -46.312 1.00 64.25 102 SER A O 1
ATOM 858 N N . SER A 1 103 ? 34.467 3.888 -44.598 1.00 60.03 103 SER A N 1
ATOM 859 C CA . SER A 1 103 ? 34.593 5.093 -45.411 1.00 60.03 103 SER A CA 1
ATOM 860 C C . SER A 1 103 ? 36.067 5.321 -45.770 1.00 60.03 103 SER A C 1
ATOM 862 O O . SER A 1 103 ? 36.899 5.460 -44.870 1.00 60.03 103 SER A O 1
ATOM 864 N N . PRO A 1 104 ? 36.442 5.373 -47.062 1.00 57.72 104 PRO A N 1
ATOM 865 C CA . PRO A 1 104 ? 37.821 5.655 -47.441 1.00 57.72 104 PRO A CA 1
ATOM 866 C C . PRO A 1 104 ? 38.223 7.058 -46.953 1.00 57.72 104 PRO A C 1
ATOM 868 O O . PRO A 1 104 ? 37.383 7.967 -46.961 1.00 57.72 104 PRO A O 1
ATOM 871 N N . PRO A 1 105 ? 39.493 7.272 -46.553 1.00 58.00 105 PRO A N 1
ATOM 872 C CA . PRO A 1 105 ? 39.965 8.589 -46.148 1.00 58.00 105 PRO A CA 1
ATOM 873 C C . PRO A 1 105 ? 39.705 9.586 -47.281 1.00 58.00 105 PRO A C 1
ATOM 875 O O . PRO A 1 105 ? 40.203 9.427 -48.396 1.00 58.00 105 PRO A O 1
ATOM 878 N N . GLN A 1 106 ? 38.887 10.604 -47.001 1.00 56.53 106 GLN A N 1
ATOM 879 C CA . GLN A 1 106 ? 38.633 11.687 -47.945 1.00 56.53 106 GLN A CA 1
ATOM 880 C C . GLN A 1 106 ? 39.964 12.407 -48.205 1.00 56.53 106 GLN A C 1
ATOM 882 O O . GLN A 1 106 ? 40.588 12.872 -47.246 1.00 56.53 106 GLN A O 1
ATOM 887 N N . PRO A 1 107 ? 40.433 12.514 -49.462 1.00 48.84 107 PRO A N 1
ATOM 888 C CA . PRO A 1 107 ? 41.657 13.241 -49.744 1.00 48.84 107 PRO A CA 1
ATOM 889 C C . PRO A 1 107 ? 41.456 14.707 -49.356 1.00 48.84 107 PRO A C 1
ATOM 891 O O . PRO A 1 107 ? 40.592 15.397 -49.903 1.00 48.84 107 PRO A O 1
ATOM 894 N N . GLN A 1 108 ? 42.261 15.185 -48.403 1.00 54.28 108 GLN A N 1
ATOM 895 C CA . GLN A 1 108 ? 42.380 16.609 -48.120 1.00 54.28 108 GLN A CA 1
ATOM 896 C C . GLN A 1 108 ? 42.840 17.285 -49.415 1.00 54.28 108 GLN A C 1
ATOM 898 O O . GLN A 1 108 ? 43.982 17.112 -49.840 1.00 54.28 108 GLN A O 1
ATOM 903 N N . ARG A 1 109 ? 41.939 18.013 -50.086 1.00 49.44 109 ARG A N 1
ATOM 904 C CA . ARG A 1 109 ? 42.308 18.871 -51.215 1.00 49.44 109 ARG A CA 1
ATOM 905 C C . ARG A 1 109 ? 43.248 19.946 -50.679 1.00 49.44 109 ARG A C 1
ATOM 907 O O . ARG A 1 109 ? 42.799 20.920 -50.082 1.00 49.44 109 ARG A O 1
ATOM 914 N N . SER A 1 110 ? 44.545 19.752 -50.883 1.00 45.84 110 SER A N 1
ATOM 915 C CA . SER A 1 110 ? 45.546 20.799 -50.756 1.00 45.84 110 SER A CA 1
ATOM 916 C C . SER A 1 110 ? 45.198 21.910 -51.746 1.00 45.84 110 SER A C 1
ATOM 918 O O . SER A 1 110 ? 45.297 21.751 -52.962 1.00 45.84 110 SER A O 1
ATOM 920 N N . THR A 1 111 ? 44.753 23.055 -51.233 1.00 53.53 111 THR A N 1
ATOM 921 C CA . THR A 1 111 ? 44.734 24.303 -51.997 1.00 53.53 111 THR A CA 1
ATOM 922 C C . THR A 1 111 ? 46.164 24.831 -52.063 1.00 53.53 111 THR A C 1
ATOM 924 O O . THR A 1 111 ? 46.538 25.743 -51.333 1.00 53.53 111 THR A O 1
ATOM 927 N N . GLU A 1 112 ? 46.977 24.210 -52.913 1.00 55.19 112 GLU A N 1
ATOM 928 C CA . GLU A 1 112 ? 48.256 24.752 -53.364 1.00 55.19 112 GLU A CA 1
ATOM 929 C C . GLU A 1 112 ? 48.028 25.370 -54.750 1.00 55.19 112 GLU A C 1
ATOM 931 O O . GLU A 1 112 ? 47.646 24.647 -55.675 1.00 55.19 112 GLU A O 1
ATOM 936 N N . LYS A 1 113 ? 48.229 26.694 -54.846 1.00 49.12 113 LYS A N 1
ATOM 937 C CA . LYS A 1 113 ? 48.429 27.581 -56.024 1.00 49.12 113 LYS A CA 1
ATOM 938 C C . LYS A 1 113 ? 47.700 28.911 -55.748 1.00 49.12 113 LYS A C 1
ATOM 940 O O . LYS A 1 113 ? 46.503 28.903 -55.506 1.00 49.12 113 LYS A O 1
ATOM 945 N N . SER A 1 114 ? 48.331 30.082 -55.716 1.00 43.09 114 SER A N 1
ATOM 946 C CA . SER A 1 114 ? 49.518 30.510 -56.451 1.00 43.09 114 SER A CA 1
ATOM 947 C C . SER A 1 114 ? 50.350 31.510 -55.648 1.00 43.09 114 SER A C 1
ATOM 949 O O . SER A 1 114 ? 49.851 32.540 -55.204 1.00 43.09 114 SER A O 1
ATOM 951 N N . ARG A 1 115 ? 51.650 31.227 -55.558 1.00 49.56 115 ARG A N 1
ATOM 952 C CA . ARG A 1 115 ? 52.702 32.240 -55.638 1.00 49.56 115 ARG A CA 1
ATOM 953 C C . ARG A 1 115 ? 52.937 32.504 -57.127 1.00 49.56 115 ARG A C 1
ATOM 955 O O . ARG A 1 115 ? 53.428 31.610 -57.816 1.00 49.56 115 ARG A O 1
ATOM 962 N N . GLN A 1 116 ? 52.577 33.688 -57.600 1.00 50.72 116 GLN A N 1
ATOM 963 C CA . GLN A 1 116 ? 53.261 34.388 -58.687 1.00 50.72 116 GLN A CA 1
ATOM 964 C C . GLN A 1 116 ? 53.028 35.882 -58.515 1.00 50.72 116 GLN A C 1
ATOM 966 O O . GLN A 1 116 ? 51.868 36.245 -58.219 1.00 50.72 116 GLN A O 1
#

Organism: NCBI:txid39491

Radius of gyration: 37.07 Å; chains: 1; bounding box: 82×44×96 Å

Foldseek 3Di:
DVVVLVVLLVVLVVLVVVCVVVVVDPVSCVVCVVSVVSNVVVVVVCVVVVNPDDQDPVNVVVVVVVVVVVVVVVVVVVVVVVVVVVVVVVVVVVVVVVVVVVDPPDPDPPPDDDDD